Protein AF-A0AAW9Q277-F1 (afdb_monomer_lite)

Foldseek 3Di:
DDDDDDDDDDDDDDDDDDDDDDDDDPPPPVVVCVVPPPPPPPVPPPCPPLVSVCLPVLERAQAACDQPEQDLRANDQREHDLHEDDQYECDNYEHALHEHHLYEHANYEPHLYEQANYECANYECHLYECANYECANYEQALYHCHNYHCHNYQQQQYQHNVRDRDHPPDDDPPD

pLDDT: mean 82.06, std 24.87, range [28.44, 98.94]

Secondary structure (DSSP, 8-state):
-------------------------TT-HHHHHHTTT-----------SHHHHHHHHSB-TT-B-TT-B-TT-B-TT-B-TT-B-TT-B-TT-B-TT-B-TT-B-TT-B-TT-B-TT-B-TT-B-TT-B-TT-B-TT-B-TT-B-TT-B-TT-BEEEEEPTTSPEEEET---TT-

Structure (mmCIF, N/CA/C/O backbone):
data_AF-A0AAW9Q277-F1
#
_entry.id   AF-A0AAW9Q277-F1
#
loop_
_atom_site.group_PDB
_atom_site.id
_atom_site.type_symbol
_atom_site.label_atom_id
_atom_site.label_alt_id
_atom_site.label_comp_id
_atom_site.label_asym_id
_atom_site.label_entity_id
_atom_site.label_seq_id
_atom_site.pdbx_PDB_ins_code
_atom_site.Cartn_x
_atom_site.Cartn_y
_atom_site.Cartn_z
_atom_site.occupancy
_atom_site.B_iso_or_equiv
_atom_site.auth_seq_id
_atom_site.auth_comp_id
_atom_site.auth_asym_id
_atom_site.auth_atom_id
_atom_site.pdbx_PDB_model_num
ATOM 1 N N . MET A 1 1 ? -3.869 18.179 74.707 1.00 34.00 1 MET A N 1
ATOM 2 C CA . MET A 1 1 ? -2.842 17.415 75.443 1.00 34.00 1 MET A CA 1
ATOM 3 C C . MET A 1 1 ? -2.806 16.004 74.858 1.00 34.00 1 MET A C 1
ATOM 5 O O . MET A 1 1 ? -3.811 15.322 74.927 1.00 34.00 1 MET A O 1
ATOM 9 N N . MET A 1 2 ? -1.692 15.671 74.199 1.00 33.09 2 MET A N 1
ATOM 10 C CA . MET A 1 2 ? -1.129 14.342 73.885 1.00 33.09 2 MET A CA 1
ATOM 11 C C . MET A 1 2 ? -1.937 13.231 73.165 1.00 33.09 2 MET A C 1
ATOM 13 O O . ME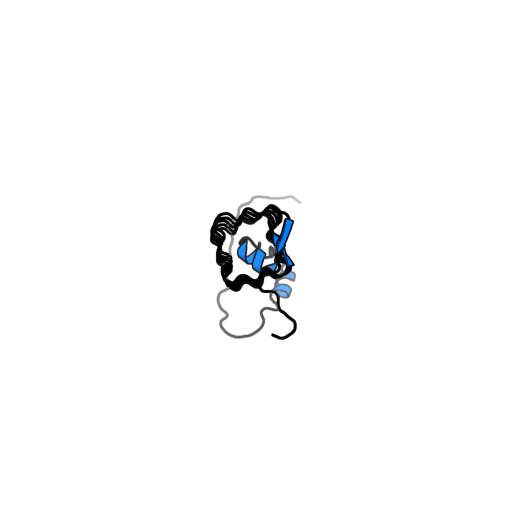T A 1 2 ? -2.836 12.607 73.708 1.00 33.09 2 MET A O 1
ATOM 17 N N . PHE A 1 3 ? -1.453 12.956 71.945 1.00 35.25 3 PHE A N 1
ATOM 18 C CA . PHE A 1 3 ? -1.295 11.694 71.201 1.00 35.25 3 PHE A CA 1
ATOM 19 C C . PHE A 1 3 ? -1.707 10.347 71.831 1.00 35.25 3 PHE A C 1
ATOM 21 O O . PHE A 1 3 ? -1.230 9.974 72.901 1.00 35.25 3 PHE A O 1
ATOM 28 N N . LYS A 1 4 ? -2.351 9.508 71.000 1.00 42.47 4 LYS A N 1
ATOM 29 C CA . LYS A 1 4 ? -1.964 8.097 70.799 1.00 42.47 4 LYS A CA 1
ATOM 30 C C . LYS A 1 4 ? -2.239 7.658 69.350 1.00 42.47 4 LYS A C 1
ATOM 32 O O . LYS A 1 4 ? -3.372 7.708 68.888 1.00 42.47 4 LYS A O 1
ATOM 37 N N . LEU A 1 5 ? -1.177 7.242 68.658 1.00 34.75 5 LEU A N 1
ATOM 38 C CA . LEU A 1 5 ? -1.190 6.476 67.408 1.00 34.75 5 LEU A CA 1
ATOM 39 C C . LEU A 1 5 ? -1.157 4.975 67.747 1.00 34.75 5 LEU A C 1
ATOM 41 O O . LEU A 1 5 ? -0.350 4.588 68.590 1.00 34.75 5 LEU A O 1
ATOM 45 N N . ALA A 1 6 ? -1.946 4.154 67.045 1.00 31.77 6 ALA A N 1
ATOM 46 C CA . ALA A 1 6 ? -1.584 2.798 66.603 1.00 31.77 6 ALA A CA 1
ATOM 47 C C . ALA A 1 6 ? -2.601 2.289 65.552 1.00 31.77 6 ALA A C 1
ATOM 49 O O . ALA A 1 6 ? -3.807 2.373 65.761 1.00 31.77 6 ALA A O 1
ATOM 50 N N . ALA A 1 7 ? -2.074 1.808 64.422 1.00 32.66 7 ALA A N 1
ATOM 51 C CA . ALA A 1 7 ? -2.743 1.228 63.246 1.00 32.66 7 ALA A CA 1
ATOM 52 C C . ALA A 1 7 ? -3.404 -0.147 63.566 1.00 32.66 7 ALA A C 1
ATOM 54 O O . ALA A 1 7 ? -3.157 -0.685 64.639 1.00 32.66 7 ALA A O 1
ATOM 55 N N . ILE A 1 8 ? -4.249 -0.804 62.752 1.00 31.45 8 ILE A N 1
ATOM 56 C CA . ILE A 1 8 ? -4.065 -1.334 61.383 1.00 31.45 8 ILE A CA 1
ATOM 57 C C . ILE A 1 8 ? -5.452 -1.701 60.790 1.00 31.45 8 ILE A C 1
ATOM 59 O O . ILE A 1 8 ? -6.395 -2.018 61.509 1.00 31.45 8 ILE A O 1
ATOM 63 N N . ALA A 1 9 ? -5.523 -1.641 59.459 1.00 33.91 9 ALA A N 1
ATOM 64 C CA . ALA A 1 9 ? -6.643 -1.855 58.547 1.00 33.91 9 ALA A CA 1
ATOM 65 C C . ALA A 1 9 ? -7.438 -3.175 58.657 1.00 33.91 9 ALA A C 1
ATOM 67 O O . ALA A 1 9 ? -6.875 -4.251 58.830 1.00 33.91 9 ALA A O 1
ATOM 68 N N . SER A 1 10 ? -8.741 -3.074 58.365 1.00 34.44 10 SER A N 1
ATOM 69 C CA . SER A 1 10 ? -9.527 -4.056 57.602 1.00 34.44 10 SER A CA 1
ATOM 70 C C . SER A 1 10 ? -10.838 -3.387 57.160 1.00 34.44 10 SER A C 1
ATOM 72 O O . SER A 1 10 ? -11.693 -3.072 57.984 1.00 34.44 10 SER A O 1
ATOM 74 N N . ASN A 1 11 ? -10.943 -3.112 55.859 1.00 32.28 11 ASN A N 1
ATOM 75 C CA . ASN A 1 11 ? -12.010 -2.353 55.206 1.00 32.28 11 ASN A CA 1
ATOM 76 C C . ASN A 1 11 ? -13.404 -2.977 55.380 1.00 32.28 11 ASN A C 1
ATOM 78 O O . ASN A 1 11 ? -13.660 -4.091 54.930 1.00 32.28 11 ASN A O 1
ATOM 82 N N . ASN A 1 12 ? -14.321 -2.181 55.933 1.00 37.19 12 ASN A N 1
ATOM 83 C CA . ASN A 1 12 ? -15.766 -2.368 55.850 1.00 37.19 12 ASN A CA 1
ATOM 84 C C . ASN A 1 12 ? -16.289 -1.770 54.533 1.00 37.19 12 ASN A C 1
ATOM 86 O O . ASN A 1 12 ? -16.320 -0.551 54.392 1.00 37.19 12 ASN A O 1
ATOM 90 N N . TYR A 1 13 ? -16.773 -2.611 53.619 1.00 38.28 13 TYR A N 1
ATOM 91 C CA . TYR A 1 13 ? -17.743 -2.218 52.590 1.00 38.28 13 TYR A CA 1
ATOM 92 C C . TYR A 1 13 ? -18.863 -3.262 52.556 1.00 38.28 13 TYR A C 1
ATOM 94 O O . TYR A 1 13 ? -18.879 -4.178 51.740 1.00 38.28 13 TYR A O 1
ATOM 102 N N . LEU A 1 14 ? -19.792 -3.134 53.499 1.00 38.78 14 LEU A N 1
ATOM 103 C CA . LEU A 1 14 ? -21.158 -3.634 53.368 1.00 38.78 14 LEU A CA 1
ATOM 104 C C . LEU A 1 14 ? -22.054 -2.413 53.121 1.00 38.78 14 LEU A C 1
ATOM 106 O O . LEU A 1 14 ? -21.739 -1.334 53.614 1.00 38.78 14 LEU A O 1
ATOM 110 N N . PHE A 1 15 ? -23.155 -2.619 52.389 1.00 37.53 15 PHE A N 1
ATOM 111 C CA . PHE A 1 15 ? -24.075 -1.619 51.812 1.00 37.53 15 PHE A CA 1
ATOM 112 C C . PHE A 1 15 ? -23.474 -0.969 50.547 1.00 37.53 15 PHE A C 1
ATOM 114 O O . PHE A 1 15 ? -22.496 -0.244 50.616 1.00 37.53 15 PHE A O 1
ATOM 121 N N . VAL A 1 16 ? -23.941 -1.247 49.326 1.00 39.66 16 VAL A N 1
ATOM 122 C CA . VAL A 1 16 ? -25.310 -1.020 48.844 1.00 39.66 16 VAL A CA 1
ATOM 123 C C . VAL A 1 16 ? -25.688 -2.071 47.789 1.00 39.66 16 VAL A C 1
ATOM 125 O O . VAL A 1 16 ? -25.116 -2.124 46.704 1.00 39.66 16 VAL A O 1
ATOM 128 N N . ASN A 1 17 ? -26.700 -2.878 48.110 1.00 43.16 17 ASN A N 1
ATOM 129 C CA . ASN A 1 17 ? -27.517 -3.580 47.124 1.00 43.16 17 ASN A CA 1
ATOM 130 C C . ASN A 1 17 ? -28.590 -2.628 46.567 1.00 43.16 17 ASN A C 1
ATOM 132 O O . ASN A 1 17 ? -29.090 -1.770 47.290 1.00 43.16 17 ASN A O 1
ATOM 136 N N . CYS A 1 18 ? -29.052 -2.952 45.356 1.00 36.53 18 CYS A N 1
ATOM 137 C CA . CYS A 1 18 ? -30.426 -2.750 44.884 1.00 36.53 18 CYS A CA 1
ATOM 138 C C . CYS A 1 18 ? -30.820 -1.346 44.395 1.00 36.53 18 CYS A C 1
ATOM 140 O O . CYS A 1 18 ? -31.413 -0.598 45.153 1.00 36.53 18 CYS A O 1
ATOM 142 N N . TRP A 1 19 ? -30.626 -1.065 43.097 1.00 28.44 19 TRP A N 1
ATOM 143 C CA . TRP A 1 19 ? -31.666 -0.455 42.247 1.00 28.44 19 TRP A CA 1
ATOM 144 C C . TRP A 1 19 ? -31.554 -1.000 40.811 1.00 28.44 19 TRP A C 1
ATOM 146 O O . TRP A 1 19 ? -30.478 -1.075 40.224 1.00 28.44 19 TRP A O 1
ATOM 156 N N . THR A 1 20 ? -32.692 -1.438 40.280 1.00 45.25 20 THR A N 1
ATOM 157 C CA . THR A 1 20 ? -32.910 -2.123 38.998 1.00 45.25 20 THR A CA 1
ATOM 158 C C . THR A 1 20 ? -33.461 -1.176 37.921 1.00 45.25 20 THR A C 1
ATOM 160 O O . THR A 1 20 ? -34.247 -0.303 38.257 1.00 45.25 20 THR A O 1
ATOM 163 N N . LYS A 1 21 ? -33.193 -1.479 36.639 1.00 34.81 21 LYS A N 1
ATOM 164 C CA . LYS A 1 21 ? -33.990 -1.165 35.423 1.00 34.81 21 LYS A CA 1
ATOM 165 C C . LYS A 1 21 ? -34.335 0.306 35.069 1.00 34.81 21 LYS A C 1
ATOM 167 O O . LYS A 1 21 ? -35.166 0.938 35.700 1.00 34.81 21 LYS A O 1
ATOM 172 N N . SER A 1 22 ? -33.910 0.661 33.847 1.00 35.81 22 SER A N 1
ATOM 173 C CA . SER A 1 22 ? -34.549 1.565 32.865 1.00 35.81 22 SER A CA 1
ATOM 174 C C . SER A 1 22 ? -33.947 2.966 32.668 1.00 35.81 22 SER A C 1
ATOM 176 O O . SER A 1 22 ? -34.072 3.844 33.508 1.00 35.81 22 SER A O 1
ATOM 178 N N . MET A 1 23 ? -33.428 3.136 31.447 1.00 33.56 23 MET A N 1
ATOM 179 C CA . MET A 1 23 ? -33.388 4.341 30.611 1.00 33.56 23 MET A CA 1
ATOM 180 C C . MET A 1 23 ? -32.477 5.535 30.956 1.00 33.56 23 MET A C 1
ATOM 182 O O . MET A 1 23 ? -32.655 6.240 31.935 1.00 33.56 23 MET A O 1
ATOM 186 N N . ILE A 1 24 ? -31.619 5.812 29.960 1.00 40.38 24 ILE A N 1
ATOM 187 C CA . ILE A 1 24 ? -31.297 7.138 29.407 1.00 40.38 24 ILE A CA 1
ATOM 188 C C . ILE A 1 24 ? -30.518 8.064 30.353 1.00 40.38 24 ILE A C 1
ATOM 190 O O . ILE A 1 24 ? -31.068 8.860 31.093 1.00 40.38 24 ILE A O 1
ATOM 194 N N . GLU A 1 25 ? -29.192 7.938 30.300 1.00 38.16 25 GLU A N 1
ATOM 195 C CA . GLU A 1 25 ? -28.242 8.971 29.852 1.00 38.16 25 GLU A CA 1
ATOM 196 C C . GLU A 1 25 ? -26.862 8.646 30.431 1.00 38.16 25 GLU A C 1
ATOM 198 O O . GLU A 1 25 ? -26.537 8.950 31.578 1.00 38.16 25 GLU A O 1
ATOM 203 N N . ALA A 1 26 ? -25.990 8.080 29.597 1.00 41.97 26 ALA A N 1
ATOM 204 C CA . ALA A 1 26 ? -24.550 8.020 29.844 1.00 41.97 26 ALA A CA 1
ATOM 205 C C . ALA A 1 26 ? -23.908 9.425 29.740 1.00 41.97 26 ALA A C 1
ATOM 207 O O . ALA A 1 26 ? -22.923 9.622 29.033 1.00 41.97 26 ALA A O 1
ATOM 208 N N . LYS A 1 27 ? -24.498 10.430 30.399 1.00 52.62 27 LYS A N 1
ATOM 209 C CA . LYS A 1 27 ? -24.053 11.827 30.368 1.00 52.62 27 LYS A CA 1
ATOM 210 C C . LYS A 1 27 ? -23.973 12.509 31.728 1.00 52.62 27 LYS A C 1
ATOM 212 O O . LYS A 1 27 ? -23.585 13.664 31.749 1.00 52.62 27 LYS A O 1
ATOM 217 N N . PHE A 1 28 ? -24.180 11.822 32.852 1.00 49.34 28 PHE A N 1
ATOM 218 C CA . PHE A 1 28 ? -24.061 12.476 34.169 1.00 49.34 28 PHE A CA 1
ATOM 219 C C . PHE A 1 28 ? -23.313 11.673 35.243 1.00 49.34 28 PHE A C 1
ATOM 221 O O . PHE A 1 28 ? -23.460 11.930 36.432 1.00 49.34 28 PHE A O 1
ATOM 228 N N . TRP A 1 29 ? -22.429 10.749 34.853 1.00 50.72 29 TRP A N 1
ATOM 229 C CA . TRP A 1 29 ? -21.528 10.078 35.810 1.00 50.72 29 TRP A CA 1
ATOM 230 C C . TRP A 1 29 ? -20.383 10.966 36.334 1.00 50.72 29 TRP A C 1
ATOM 232 O O . TRP A 1 29 ? -19.770 10.666 37.352 1.00 50.72 29 TRP A O 1
ATOM 242 N N . TRP A 1 30 ? -20.103 12.085 35.673 1.00 49.88 30 TRP A N 1
ATOM 243 C CA . TRP A 1 30 ? -18.964 12.961 35.952 1.00 49.88 30 TRP A CA 1
ATOM 244 C C . TRP A 1 30 ? -19.306 14.004 37.021 1.00 49.88 30 TRP A C 1
ATOM 246 O O . TRP A 1 30 ? -18.455 14.330 37.841 1.00 49.88 30 TRP A O 1
ATOM 256 N N . VAL A 1 31 ? -20.567 14.444 37.102 1.00 53.34 31 VAL A N 1
ATOM 257 C CA . VAL A 1 31 ? -21.019 15.385 38.145 1.00 53.34 31 VAL A CA 1
ATOM 258 C C . VAL A 1 31 ? -21.044 14.716 39.527 1.00 53.34 31 VAL A C 1
ATOM 260 O O . VAL A 1 31 ? -20.699 15.347 40.522 1.00 53.34 31 VAL A O 1
ATOM 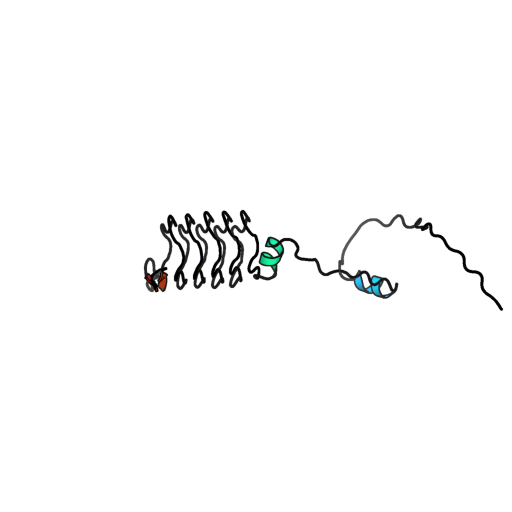263 N N . ALA A 1 32 ? -21.366 13.418 39.595 1.00 51.75 32 ALA A N 1
ATOM 264 C CA . ALA A 1 32 ? -21.373 12.663 40.850 1.00 51.75 32 ALA A CA 1
ATOM 265 C C . ALA A 1 32 ? -19.958 12.387 41.403 1.00 51.75 32 ALA A C 1
ATOM 267 O O . ALA A 1 32 ? -19.759 12.417 42.616 1.00 51.75 32 ALA A O 1
ATOM 268 N N . ALA A 1 33 ? -18.961 12.174 40.534 1.00 51.66 33 ALA A N 1
ATOM 269 C CA . ALA A 1 33 ? -17.575 11.919 40.944 1.00 51.66 33 ALA A CA 1
ATOM 270 C C . ALA A 1 33 ? -16.874 13.162 41.532 1.00 51.66 33 ALA A C 1
ATOM 272 O O . ALA A 1 33 ? -16.031 13.038 42.420 1.00 51.66 33 ALA A O 1
ATOM 273 N N . ILE A 1 34 ? -17.258 14.369 41.097 1.00 53.94 34 ILE A N 1
ATOM 274 C CA . ILE A 1 34 ? -16.668 15.636 41.568 1.00 53.94 34 ILE A CA 1
ATOM 275 C C . ILE A 1 34 ? -17.038 15.936 43.036 1.00 53.94 34 ILE A C 1
ATOM 277 O O . ILE A 1 34 ? -16.270 16.582 43.744 1.00 53.94 34 ILE A O 1
ATOM 281 N N . MET A 1 35 ? -18.164 15.416 43.536 1.00 52.19 35 MET A N 1
ATOM 282 C CA . MET A 1 35 ? -18.667 15.704 44.890 1.00 52.19 35 MET A CA 1
ATOM 283 C C . MET A 1 35 ? -18.057 14.831 46.004 1.00 52.19 35 MET A C 1
ATOM 285 O O . MET A 1 35 ? -18.295 15.101 47.179 1.00 52.19 35 MET A O 1
ATOM 289 N N . LEU A 1 36 ? -17.268 13.803 45.667 1.00 54.16 36 LEU A N 1
ATOM 290 C CA . LEU A 1 36 ? -16.714 12.838 46.635 1.00 54.16 36 LEU A CA 1
ATOM 291 C C . LEU A 1 36 ? -15.180 12.834 46.723 1.00 54.16 36 LEU A C 1
ATOM 293 O O . LEU A 1 36 ? -14.618 12.009 47.436 1.00 54.16 36 LEU A O 1
ATOM 297 N N . GLY A 1 37 ? -14.485 13.738 46.023 1.00 48.16 37 GLY A N 1
ATOM 298 C CA . GLY A 1 37 ? -13.024 13.873 46.124 1.00 48.16 37 GLY A CA 1
ATOM 299 C C . GLY A 1 37 ? -12.229 12.639 45.678 1.00 48.16 37 GLY A C 1
ATOM 300 O O . GLY A 1 37 ? -11.015 12.586 45.864 1.00 48.16 37 GLY A O 1
ATOM 301 N N . VAL A 1 38 ? -12.883 11.646 45.072 1.00 54.34 38 VAL A N 1
ATOM 302 C CA . VAL A 1 38 ? -12.203 10.501 44.479 1.00 54.34 38 VAL A CA 1
ATOM 303 C C . VAL A 1 38 ? -11.814 10.924 43.076 1.00 54.34 38 VAL A C 1
ATOM 305 O O . VAL A 1 38 ? -12.606 10.851 42.139 1.00 54.34 38 VAL A O 1
ATOM 308 N N . GLN A 1 39 ? -10.576 11.382 42.929 1.00 48.78 39 GLN A N 1
ATOM 309 C CA . GLN A 1 39 ? -9.927 11.446 41.630 1.00 48.78 39 GLN A CA 1
ATOM 310 C C . GLN A 1 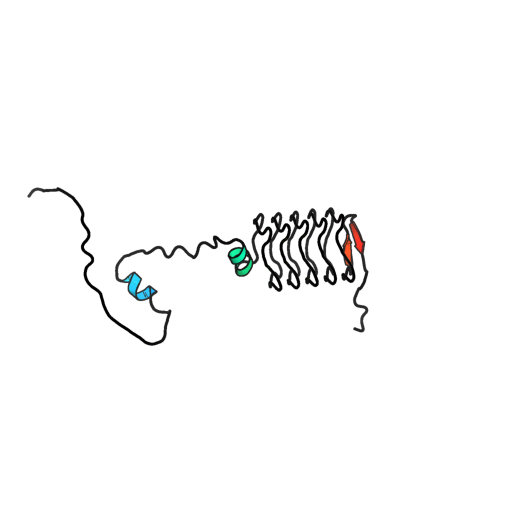39 ? -9.762 9.996 41.141 1.00 48.78 39 GLN A C 1
ATOM 312 O O . GLN A 1 39 ? -8.679 9.420 41.203 1.00 48.78 39 GLN A O 1
ATOM 317 N N . THR A 1 40 ? -10.838 9.351 40.678 1.00 50.41 40 THR A N 1
ATOM 318 C CA . THR A 1 40 ? -10.657 8.229 39.767 1.00 50.41 40 THR A CA 1
ATOM 319 C C . THR A 1 40 ? -10.103 8.880 38.521 1.00 50.41 40 THR A C 1
ATOM 321 O O . THR A 1 40 ? -10.838 9.503 37.754 1.00 50.41 40 THR A O 1
ATOM 324 N N . ALA A 1 41 ? -8.782 8.826 38.380 1.00 44.22 41 ALA A N 1
ATOM 325 C CA . ALA A 1 41 ? -8.146 8.992 37.099 1.00 44.22 41 ALA A CA 1
ATOM 326 C C . ALA A 1 41 ? -8.852 8.008 36.166 1.00 44.22 41 ALA A C 1
ATOM 328 O O . ALA A 1 41 ? -8.561 6.816 36.156 1.00 44.22 41 ALA A O 1
ATOM 329 N N . ILE A 1 42 ? -9.841 8.503 35.428 1.00 48.88 42 ILE A N 1
ATOM 330 C CA . ILE A 1 42 ? -10.228 7.915 34.163 1.00 48.88 42 ILE A CA 1
ATOM 331 C C . ILE A 1 42 ? -8.992 8.105 33.298 1.00 48.88 42 ILE A C 1
ATOM 333 O O . ILE A 1 42 ? -8.836 9.113 32.612 1.00 48.88 42 ILE A O 1
ATOM 337 N N . SER A 1 43 ? -8.034 7.186 33.441 1.00 54.25 43 SER A N 1
ATOM 338 C CA . SER A 1 43 ? -7.002 7.006 32.444 1.00 54.25 43 SER A CA 1
ATOM 339 C C . SER A 1 43 ? -7.767 6.888 31.137 1.00 54.25 43 SER A C 1
ATOM 341 O O . SER A 1 43 ? -8.596 5.990 30.973 1.00 54.25 43 SER A O 1
ATOM 343 N N . ALA A 1 44 ? -7.585 7.877 30.257 1.00 53.75 44 ALA A N 1
ATOM 344 C CA . ALA A 1 44 ? -8.104 7.806 28.903 1.00 53.75 44 ALA A CA 1
ATOM 345 C C . ALA A 1 44 ? -7.795 6.398 28.378 1.00 53.75 44 ALA A C 1
ATOM 347 O O . ALA A 1 44 ? -6.699 5.909 28.681 1.00 53.75 44 ALA A O 1
ATOM 348 N N . PRO A 1 45 ? -8.741 5.729 27.690 1.00 56.59 45 PRO A N 1
ATOM 349 C CA . PRO A 1 45 ? -8.542 4.356 27.257 1.00 56.59 45 PRO A CA 1
ATOM 350 C C . PRO A 1 45 ? -7.189 4.292 26.565 1.00 56.59 45 PRO A C 1
ATOM 352 O O . PRO A 1 45 ? -6.967 4.951 25.547 1.00 56.59 45 PRO A O 1
ATOM 355 N N . VAL A 1 46 ? -6.243 3.588 27.189 1.00 57.66 46 VAL A N 1
ATOM 356 C CA . VAL A 1 46 ? -4.958 3.332 26.563 1.00 57.66 46 VAL A CA 1
ATOM 357 C C . VAL A 1 46 ? -5.335 2.534 25.331 1.00 57.66 46 VAL A C 1
ATOM 359 O O . VAL A 1 46 ? -5.860 1.430 25.462 1.00 57.66 46 VAL A O 1
ATOM 362 N N . LEU A 1 47 ? -5.150 3.122 24.149 1.00 63.69 47 LEU A N 1
ATOM 363 C CA . LEU A 1 47 ? -5.262 2.433 22.866 1.00 63.69 47 LEU A CA 1
ATOM 364 C C . LEU A 1 47 ? -4.108 1.422 22.803 1.00 63.69 47 LEU A C 1
ATOM 366 O O . LEU A 1 47 ? -3.093 1.650 22.147 1.00 63.69 47 LEU A O 1
ATOM 370 N N . ALA A 1 48 ? -4.215 0.378 23.626 1.00 73.00 48 ALA A N 1
ATOM 371 C CA . ALA A 1 48 ? -3.215 -0.658 23.815 1.00 73.00 48 ALA A CA 1
ATOM 372 C C . ALA A 1 48 ? -3.192 -1.590 22.604 1.00 73.00 48 ALA A C 1
ATOM 374 O O . ALA A 1 48 ? -2.140 -2.132 22.274 1.00 73.00 48 ALA A O 1
ATOM 375 N N . ASP A 1 49 ? -4.335 -1.724 21.926 1.00 89.75 49 ASP A N 1
ATOM 376 C CA . ASP A 1 49 ? -4.421 -2.418 20.654 1.00 89.75 49 ASP A CA 1
ATOM 377 C C . ASP A 1 49 ? -3.942 -1.492 19.513 1.00 89.75 49 ASP A C 1
ATOM 379 O O . ASP A 1 49 ? -4.514 -0.412 19.298 1.00 89.75 49 ASP A O 1
ATOM 383 N N . PRO A 1 50 ? -2.888 -1.874 18.765 1.00 92.00 50 PRO A N 1
ATOM 384 C CA . PRO A 1 50 ? -2.420 -1.108 17.615 1.00 92.00 50 PRO A CA 1
ATOM 385 C C . PRO A 1 50 ? -3.483 -0.968 16.514 1.00 92.00 50 PRO A C 1
ATOM 387 O O . PRO A 1 50 ? -3.464 0.036 15.796 1.00 92.00 50 PRO A O 1
ATOM 390 N N . ILE A 1 51 ? -4.424 -1.911 16.388 1.00 94.38 51 ILE A N 1
ATOM 391 C CA . ILE A 1 51 ? -5.545 -1.821 15.446 1.00 94.38 51 ILE A CA 1
ATOM 392 C C . ILE A 1 51 ? -6.496 -0.708 15.881 1.00 94.38 51 ILE A C 1
ATOM 394 O O . ILE A 1 51 ? -6.782 0.174 15.074 1.00 94.38 51 ILE A O 1
ATOM 398 N N . ASP A 1 52 ? -6.920 -0.668 17.145 1.00 93.62 52 ASP A N 1
ATOM 399 C CA . ASP A 1 52 ? -7.797 0.402 17.647 1.00 93.62 52 ASP A CA 1
ATOM 400 C C . ASP A 1 52 ? -7.136 1.771 17.519 1.00 93.62 52 ASP A C 1
ATOM 402 O O . ASP A 1 52 ? -7.777 2.753 17.123 1.00 93.62 52 ASP A O 1
ATOM 406 N N . ARG A 1 53 ? -5.826 1.835 17.789 1.00 92.94 53 ARG A N 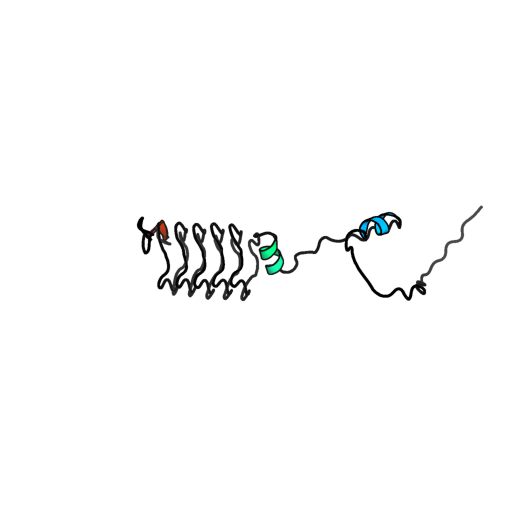1
ATOM 407 C CA . ARG A 1 53 ? -5.038 3.044 17.567 1.00 92.94 53 ARG A CA 1
ATOM 408 C C . ARG A 1 53 ? -5.103 3.474 16.110 1.00 92.94 53 ARG A C 1
ATOM 410 O O . ARG A 1 53 ? -5.506 4.602 15.837 1.00 92.94 53 ARG A O 1
ATOM 417 N N . LEU A 1 54 ? -4.766 2.586 15.178 1.00 96.75 54 LEU A N 1
ATOM 418 C CA . LEU A 1 54 ? -4.808 2.877 13.749 1.00 96.75 54 LEU A CA 1
ATOM 419 C C . LEU A 1 54 ? -6.213 3.280 13.290 1.00 96.75 54 LEU A C 1
ATOM 421 O O . LEU A 1 54 ? -6.357 4.217 12.504 1.00 96.75 54 LEU A O 1
ATOM 425 N N . LEU A 1 55 ? -7.248 2.588 13.763 1.00 95.25 55 LEU A N 1
ATOM 426 C CA . LEU A 1 55 ? -8.621 2.832 13.346 1.00 95.25 55 LEU A CA 1
ATOM 427 C C . LEU A 1 55 ? -9.189 4.141 13.908 1.00 95.25 55 LEU A C 1
ATOM 429 O O . LEU A 1 55 ? -10.035 4.762 13.267 1.00 95.25 55 LEU A O 1
ATOM 433 N N . THR A 1 56 ? -8.687 4.596 15.053 1.00 94.12 56 THR A N 1
ATOM 434 C CA . THR A 1 56 ? -9.134 5.839 15.694 1.00 94.12 56 THR A CA 1
ATOM 435 C C . THR A 1 56 ? -8.333 7.046 15.218 1.00 94.12 56 THR A C 1
ATOM 437 O O . THR A 1 56 ? -8.904 8.077 14.871 1.00 94.12 56 THR A O 1
ATOM 440 N N . THR A 1 57 ? -7.004 6.937 15.189 1.00 95.94 57 THR A N 1
ATOM 441 C CA . THR A 1 57 ? -6.106 8.086 14.982 1.00 95.94 57 THR A CA 1
ATOM 442 C C . THR A 1 57 ? -5.577 8.190 13.559 1.00 95.94 57 THR A C 1
ATOM 444 O O . THR A 1 57 ? -5.024 9.222 13.187 1.00 95.94 57 THR A O 1
ATOM 447 N N . ARG A 1 58 ? -5.697 7.114 12.772 1.00 97.62 58 ARG A N 1
ATOM 448 C CA . ARG A 1 58 ? -5.051 6.957 11.457 1.00 97.62 58 ARG A CA 1
ATOM 449 C C . ARG A 1 58 ? -3.533 7.089 11.530 1.00 97.62 58 ARG A C 1
ATOM 451 O O . ARG A 1 58 ? -2.890 7.381 10.534 1.00 97.62 58 ARG A O 1
ATOM 458 N N . SER A 1 59 ? -2.939 6.858 12.696 1.00 97.19 59 SER A N 1
ATOM 459 C CA . SER A 1 59 ? -1.499 6.961 12.890 1.00 97.19 59 SER A CA 1
ATOM 460 C C . SER A 1 59 ? -1.007 5.808 13.745 1.00 97.19 59 SER A C 1
ATOM 462 O O . SER A 1 59 ? -1.381 5.653 14.909 1.00 97.19 59 SER A O 1
ATOM 464 N N . CYS A 1 60 ? -0.171 4.979 13.141 1.00 96.06 60 CYS A N 1
ATOM 465 C CA . CYS A 1 60 ? 0.446 3.836 13.782 1.00 96.06 60 CYS A CA 1
ATOM 466 C C . CYS A 1 60 ? 1.843 3.593 13.184 1.00 96.06 60 CYS A C 1
ATOM 468 O O . CYS A 1 60 ? 2.084 2.498 12.690 1.00 96.06 60 CYS A O 1
ATOM 470 N N . PRO A 1 61 ? 2.760 4.583 13.178 1.00 97.50 61 PRO A N 1
ATOM 471 C CA . PRO A 1 61 ? 4.120 4.344 12.707 1.00 97.50 61 PRO A CA 1
ATOM 472 C C . PRO A 1 61 ? 4.784 3.261 13.563 1.00 97.50 61 PRO A C 1
ATOM 474 O O . PRO A 1 61 ? 4.525 3.178 14.767 1.00 97.50 61 PRO A O 1
ATOM 477 N N . GLU A 1 62 ? 5.605 2.425 12.926 1.00 97.69 62 GLU A N 1
ATOM 478 C CA . GLU A 1 62 ? 6.366 1.341 13.571 1.00 97.69 62 GLU A CA 1
ATOM 479 C C . GLU A 1 62 ? 5.492 0.308 14.315 1.00 97.69 62 GLU A C 1
ATOM 481 O O . GLU A 1 62 ? 5.977 -0.485 15.123 1.00 97.69 62 GLU A O 1
ATOM 486 N N . CYS A 1 63 ? 4.183 0.275 14.045 1.00 95.88 63 CYS A N 1
ATOM 487 C CA . CYS A 1 63 ? 3.288 -0.685 14.674 1.00 95.88 63 CYS A CA 1
ATOM 488 C C . CYS A 1 63 ? 3.536 -2.105 14.192 1.00 95.88 63 CYS A C 1
ATOM 490 O O . CYS A 1 63 ? 3.781 -2.348 13.009 1.00 95.88 63 CYS A O 1
ATOM 492 N N . ASN A 1 64 ? 3.347 -3.065 15.096 1.00 97.69 64 ASN A N 1
ATOM 493 C CA . ASN A 1 64 ? 3.157 -4.448 14.696 1.00 97.69 64 ASN A CA 1
ATOM 494 C C . ASN A 1 64 ? 1.679 -4.698 14.377 1.00 97.69 64 ASN A C 1
ATOM 496 O O . ASN A 1 64 ? 0.852 -4.801 15.277 1.00 97.69 64 ASN A O 1
ATOM 500 N N . LEU A 1 65 ? 1.377 -4.793 13.087 1.00 98.00 65 LEU A N 1
ATOM 501 C CA . LEU A 1 65 ? 0.070 -5.106 12.511 1.00 98.00 65 LEU A CA 1
ATOM 502 C C . LEU A 1 65 ? 0.157 -6.384 11.656 1.00 98.00 65 LEU A C 1
ATOM 504 O O . LEU A 1 65 ? -0.623 -6.576 10.723 1.00 98.00 65 LEU A O 1
ATOM 508 N N . SER A 1 66 ? 1.138 -7.251 11.930 1.00 98.38 66 SER A N 1
ATOM 509 C CA . SER A 1 66 ? 1.281 -8.509 11.198 1.00 98.38 66 SER A CA 1
ATOM 510 C C . SER A 1 66 ? 0.044 -9.385 11.385 1.00 98.38 66 SER A C 1
ATOM 512 O O . SER A 1 66 ? -0.481 -9.505 12.491 1.00 98.38 66 SER A O 1
ATOM 514 N N . ASN A 1 67 ? -0.429 -9.989 10.294 1.00 98.44 67 ASN A N 1
ATOM 515 C CA . ASN A 1 67 ? -1.671 -10.769 10.237 1.00 98.44 67 ASN A CA 1
ATOM 516 C C . ASN A 1 67 ? -2.944 -9.994 10.639 1.00 98.44 67 ASN A C 1
ATOM 518 O O . ASN A 1 67 ? -3.989 -10.610 10.852 1.00 98.44 67 ASN A O 1
ATOM 522 N N . ALA A 1 68 ? -2.892 -8.661 10.760 1.00 98.19 68 ALA A N 1
ATOM 523 C CA . ALA A 1 68 ? -4.067 -7.874 11.112 1.00 98.19 68 ALA A CA 1
ATOM 524 C C . ALA A 1 68 ? -5.139 -7.978 10.018 1.00 98.19 68 ALA A C 1
ATOM 526 O O . ALA A 1 68 ? -4.832 -7.951 8.823 1.00 98.19 68 ALA A O 1
ATOM 527 N N . ASN A 1 69 ? -6.406 -8.047 10.428 1.00 98.38 69 ASN A N 1
ATOM 528 C CA . ASN A 1 69 ? -7.532 -7.933 9.511 1.00 98.38 69 ASN A CA 1
ATOM 529 C C . ASN A 1 69 ? -7.996 -6.474 9.438 1.00 98.38 69 ASN A C 1
ATOM 531 O O . ASN A 1 69 ? -8.592 -5.951 10.377 1.00 98.38 69 ASN A O 1
ATOM 535 N N . LEU A 1 70 ? -7.702 -5.832 8.315 1.00 98.38 70 LEU A N 1
ATOM 536 C CA . LEU A 1 70 ? -8.021 -4.447 7.980 1.00 98.38 70 LEU A CA 1
ATOM 537 C C . LEU A 1 70 ? -8.824 -4.383 6.666 1.00 98.38 70 LEU A C 1
ATOM 539 O O . LEU A 1 70 ? -8.767 -3.374 5.957 1.00 98.38 70 LEU A O 1
ATOM 543 N N . ASP A 1 71 ? -9.557 -5.455 6.327 1.00 98.69 71 ASP A N 1
ATOM 544 C CA . ASP A 1 71 ? -10.435 -5.468 5.155 1.00 98.69 71 ASP A CA 1
ATOM 545 C C . ASP A 1 71 ? -11.409 -4.290 5.207 1.00 98.69 71 ASP A C 1
ATOM 547 O O . ASP A 1 71 ? -11.997 -3.981 6.247 1.00 98.69 71 ASP A O 1
ATOM 551 N N . SER A 1 72 ? -11.556 -3.617 4.067 1.00 98.56 72 SER A N 1
ATOM 552 C CA . SER A 1 72 ? -12.465 -2.486 3.890 1.00 98.56 72 SER A CA 1
ATOM 553 C C . SER A 1 72 ? -12.214 -1.313 4.859 1.00 98.56 72 SER A C 1
ATOM 555 O O . SER A 1 72 ? -13.051 -0.414 4.982 1.00 98.56 72 SER A O 1
ATOM 557 N N . ALA A 1 73 ? -11.065 -1.273 5.547 1.00 98.25 73 ALA A N 1
ATOM 558 C CA . ALA A 1 73 ? -10.770 -0.242 6.534 1.00 98.25 73 ALA A CA 1
ATOM 559 C C . ALA A 1 73 ? -10.632 1.148 5.887 1.00 98.25 73 ALA A C 1
ATOM 561 O O . ALA A 1 73 ? -9.978 1.335 4.858 1.00 98.25 73 ALA A O 1
ATOM 562 N N . ALA A 1 74 ? -11.217 2.160 6.531 1.00 98.38 74 ALA A N 1
ATOM 563 C CA . ALA A 1 74 ? -11.148 3.551 6.089 1.00 98.38 74 ALA A CA 1
ATOM 564 C C . ALA A 1 74 ? -9.868 4.242 6.599 1.00 98.38 74 ALA A C 1
ATOM 566 O O . ALA A 1 74 ? -9.894 4.942 7.604 1.00 98.38 74 ALA A O 1
ATOM 567 N N . LEU A 1 75 ? -8.747 4.068 5.906 1.00 98.38 75 LEU A N 1
ATOM 568 C CA . LEU A 1 75 ? -7.400 4.510 6.297 1.00 98.38 75 LEU A CA 1
ATOM 569 C C . LEU A 1 75 ? -6.859 5.672 5.435 1.00 98.38 75 LEU A C 1
ATOM 571 O O . LEU A 1 75 ? -5.655 5.775 5.203 1.00 98.38 75 LEU A O 1
ATOM 575 N N . ASN A 1 76 ? -7.739 6.554 4.947 1.00 98.25 76 ASN A N 1
ATOM 576 C CA . ASN A 1 76 ? -7.344 7.725 4.154 1.00 98.25 76 ASN A CA 1
ATOM 577 C C . ASN A 1 76 ? -6.304 8.560 4.915 1.00 98.25 76 ASN A C 1
ATOM 579 O O . ASN A 1 76 ? -6.534 8.936 6.065 1.00 98.25 76 ASN A O 1
ATOM 583 N N . GLY A 1 77 ? -5.172 8.847 4.273 1.00 98.25 77 GLY A N 1
ATOM 584 C CA . GLY A 1 77 ? -4.072 9.617 4.851 1.00 98.25 77 GLY A CA 1
ATOM 585 C C . GLY A 1 77 ? -3.373 8.943 6.032 1.00 98.25 77 GLY A C 1
ATOM 586 O O . GLY A 1 77 ? -2.626 9.614 6.741 1.00 98.25 77 GLY A O 1
ATOM 587 N N . ALA A 1 78 ? -3.613 7.651 6.283 1.00 98.56 78 ALA A N 1
ATOM 588 C CA . ALA A 1 78 ? -3.065 6.998 7.461 1.00 98.56 78 ALA A CA 1
ATOM 589 C C . ALA A 1 78 ? -1.532 6.952 7.432 1.00 98.56 78 ALA A C 1
ATOM 591 O O . ALA A 1 78 ? -0.924 6.661 6.400 1.00 98.56 78 ALA A O 1
ATOM 592 N N . ASN A 1 79 ? -0.910 7.194 8.583 1.00 98.81 79 ASN A N 1
ATOM 593 C CA . ASN A 1 79 ? 0.521 7.035 8.771 1.00 98.81 79 ASN A CA 1
ATOM 594 C C . ASN A 1 79 ? 0.845 5.628 9.287 1.00 98.81 79 ASN A C 1
ATOM 596 O O . ASN A 1 79 ? 0.618 5.315 10.455 1.00 98.81 79 ASN A O 1
ATOM 600 N N . LEU A 1 80 ? 1.394 4.803 8.403 1.00 98.75 80 LEU A N 1
ATOM 601 C CA . LEU A 1 80 ? 1.840 3.428 8.626 1.00 98.75 80 LEU A CA 1
ATOM 602 C C . LEU A 1 80 ? 3.344 3.283 8.336 1.00 98.75 80 LEU A C 1
ATOM 604 O O . LEU A 1 80 ? 3.827 2.173 8.100 1.00 98.75 80 LEU A O 1
ATOM 608 N N . SER A 1 81 ? 4.105 4.383 8.348 1.00 98.81 81 SER A N 1
ATOM 609 C CA . SER A 1 81 ? 5.540 4.353 8.060 1.00 98.81 81 SER A CA 1
ATOM 610 C C . SER A 1 81 ? 6.264 3.345 8.950 1.00 98.81 81 SER A C 1
ATOM 612 O O . SER A 1 81 ? 6.024 3.308 10.158 1.00 98.81 81 SER A O 1
ATOM 614 N N . GLN A 1 82 ? 7.140 2.541 8.349 1.00 98.75 82 GLN A N 1
ATOM 615 C CA . GLN A 1 82 ? 7.945 1.511 9.015 1.00 98.75 82 GLN A CA 1
ATOM 616 C C . GLN A 1 82 ? 7.139 0.449 9.787 1.00 98.75 82 GLN A C 1
ATOM 618 O O . GLN A 1 82 ? 7.700 -0.323 10.562 1.00 98.75 82 GLN A O 1
ATOM 623 N N . SER A 1 83 ? 5.821 0.377 9.587 1.00 98.69 83 SER A N 1
ATOM 624 C CA . SER A 1 83 ? 4.982 -0.610 10.270 1.00 98.69 83 SER A CA 1
ATOM 625 C C . SER A 1 83 ? 5.213 -2.010 9.716 1.00 98.69 83 SER A C 1
ATOM 627 O O . SER A 1 83 ? 5.477 -2.198 8.526 1.00 98.69 83 SER A O 1
ATOM 629 N N . ASN A 1 84 ? 5.054 -3.013 10.573 1.00 98.81 84 ASN A N 1
ATOM 630 C CA . ASN A 1 84 ? 5.024 -4.410 10.171 1.00 98.81 84 ASN A CA 1
ATOM 631 C C . ASN A 1 84 ? 3.592 -4.810 9.793 1.00 98.81 84 ASN A C 1
ATOM 633 O O . ASN A 1 84 ? 2.763 -5.006 10.672 1.00 98.81 84 ASN A O 1
ATOM 637 N N . LEU A 1 85 ? 3.322 -4.947 8.497 1.00 98.81 85 LEU A N 1
ATOM 638 C CA . LEU A 1 85 ? 2.045 -5.356 7.894 1.00 98.81 85 LEU A CA 1
ATOM 639 C C . LEU A 1 85 ? 2.163 -6.723 7.195 1.00 98.81 85 LEU A C 1
ATOM 641 O O . LEU A 1 85 ? 1.358 -7.051 6.324 1.00 98.81 85 LEU A O 1
ATOM 645 N N . ARG A 1 86 ? 3.170 -7.531 7.553 1.00 98.88 86 ARG A N 1
ATOM 646 C CA . ARG A 1 86 ? 3.370 -8.870 6.981 1.00 98.88 86 ARG A CA 1
ATOM 647 C C . ARG A 1 86 ? 2.105 -9.708 7.096 1.00 98.88 86 ARG A C 1
ATOM 649 O O . ARG A 1 86 ? 1.543 -9.810 8.188 1.00 98.88 86 ARG A O 1
ATOM 656 N N . ALA A 1 87 ? 1.688 -10.301 5.980 1.00 98.75 87 ALA A N 1
ATOM 657 C CA . ALA A 1 87 ? 0.472 -11.107 5.869 1.00 98.75 87 ALA A CA 1
ATOM 658 C C . ALA A 1 87 ? -0.820 -10.412 6.360 1.00 98.75 87 ALA A C 1
ATOM 660 O O . ALA A 1 87 ? -1.817 -11.080 6.630 1.00 98.75 87 ALA A O 1
ATOM 661 N N . ALA A 1 88 ? -0.831 -9.081 6.498 1.00 98.81 88 ALA A N 1
ATOM 662 C CA . ALA A 1 88 ? -2.040 -8.351 6.856 1.00 98.81 88 ALA A CA 1
ATOM 663 C C . ALA A 1 88 ? -3.051 -8.397 5.704 1.00 98.81 88 ALA A C 1
ATOM 665 O O . ALA A 1 88 ? -2.688 -8.336 4.524 1.00 98.81 88 ALA A O 1
ATOM 666 N N . ASN A 1 89 ? -4.332 -8.462 6.053 1.00 98.88 89 ASN A N 1
ATOM 667 C CA . ASN A 1 89 ? -5.411 -8.360 5.088 1.00 98.88 89 ASN A CA 1
ATOM 668 C C . ASN A 1 89 ? -5.889 -6.909 4.988 1.00 98.88 89 ASN A C 1
ATOM 670 O O . ASN A 1 89 ? -6.564 -6.423 5.885 1.00 98.88 89 ASN A O 1
ATOM 674 N N . LEU A 1 90 ? -5.548 -6.226 3.901 1.00 98.81 90 LEU A N 1
ATOM 675 C CA . LEU A 1 90 ? -5.953 -4.857 3.560 1.00 98.81 90 LEU A CA 1
ATOM 676 C C . LEU A 1 90 ? -6.823 -4.845 2.289 1.00 98.81 90 LEU A C 1
ATOM 678 O O . LEU A 1 90 ? -6.890 -3.830 1.586 1.00 98.81 90 LEU A O 1
ATOM 682 N N . SER A 1 91 ? -7.472 -5.967 1.955 1.00 98.81 91 SER A N 1
ATOM 683 C CA . SER A 1 91 ? -8.369 -6.028 0.803 1.00 98.81 91 SER A CA 1
ATOM 684 C C . SER A 1 91 ? -9.440 -4.950 0.901 1.00 98.81 91 SER A C 1
ATOM 686 O O . SER A 1 91 ? -9.956 -4.667 1.976 1.00 98.81 91 SER A O 1
ATOM 688 N N . ASN A 1 92 ? -9.752 -4.303 -0.220 1.00 98.81 92 ASN A N 1
ATOM 689 C CA . ASN A 1 92 ? -10.749 -3.229 -0.306 1.00 98.81 92 ASN A CA 1
ATOM 690 C C . ASN A 1 92 ? -10.493 -2.013 0.612 1.00 98.81 92 ASN A C 1
ATOM 692 O O . ASN A 1 92 ? -11.339 -1.119 0.680 1.00 98.81 92 ASN A O 1
ATOM 696 N N . ALA A 1 93 ? -9.359 -1.944 1.318 1.00 98.75 93 ALA A N 1
ATOM 697 C CA . ALA A 1 93 ? -9.060 -0.838 2.213 1.00 98.75 93 ALA A CA 1
ATOM 698 C C . ALA A 1 93 ? -8.882 0.464 1.425 1.00 98.75 93 ALA A C 1
ATOM 700 O O . ALA A 1 93 ? -8.400 0.486 0.287 1.00 98.75 93 ALA A O 1
ATOM 701 N N . ASN A 1 94 ? -9.251 1.575 2.053 1.00 98.81 94 ASN A N 1
ATOM 702 C CA . ASN A 1 94 ? -9.070 2.897 1.482 1.00 98.81 94 ASN A CA 1
ATOM 703 C C . ASN A 1 94 ? -7.870 3.589 2.135 1.00 98.81 94 ASN A C 1
ATOM 705 O O . ASN A 1 94 ? -7.973 4.038 3.268 1.00 98.81 94 ASN A O 1
ATOM 709 N N . LEU A 1 95 ? -6.757 3.691 1.414 1.00 98.69 95 LEU A N 1
ATOM 710 C CA . LEU A 1 95 ? -5.476 4.265 1.842 1.00 98.69 95 LEU A CA 1
ATOM 711 C C . LEU A 1 95 ? -5.068 5.436 0.933 1.00 98.69 95 LEU A C 1
ATOM 713 O O . LEU A 1 95 ? -3.879 5.649 0.685 1.00 98.69 95 LEU A O 1
ATOM 717 N N . ILE A 1 96 ? -6.034 6.199 0.404 1.00 98.81 96 ILE A N 1
ATOM 718 C CA . ILE A 1 96 ? -5.730 7.388 -0.407 1.00 98.81 96 ILE A CA 1
ATOM 719 C C . ILE A 1 96 ? -4.772 8.298 0.368 1.00 98.81 96 ILE A C 1
ATOM 721 O O . ILE A 1 96 ? -5.070 8.694 1.493 1.00 98.81 96 ILE A O 1
ATOM 725 N N . GLY A 1 97 ? -3.625 8.622 -0.227 1.00 98.69 97 GLY A N 1
ATOM 726 C CA . GLY A 1 97 ? -2.592 9.458 0.391 1.00 98.69 97 GLY A CA 1
ATOM 727 C C . GLY A 1 97 ? -1.923 8.854 1.633 1.00 98.69 97 GLY A C 1
ATOM 728 O O . GLY A 1 97 ? -1.270 9.584 2.373 1.00 98.69 97 GLY A O 1
ATOM 729 N N . GLY A 1 98 ? -2.095 7.555 1.899 1.00 98.75 98 GLY A N 1
ATOM 730 C CA . GLY A 1 98 ? -1.479 6.879 3.040 1.00 98.75 98 GLY A CA 1
ATOM 731 C C . GLY A 1 98 ? 0.050 6.880 2.963 1.00 98.75 98 GLY A C 1
ATOM 732 O O . GLY A 1 98 ? 0.638 6.743 1.887 1.00 98.75 98 GLY A O 1
ATOM 733 N N . ASN A 1 99 ? 0.706 7.011 4.113 1.00 98.88 99 ASN A N 1
ATOM 734 C CA . ASN A 1 99 ? 2.156 6.929 4.229 1.00 98.88 99 ASN A CA 1
ATOM 735 C C . ASN A 1 99 ? 2.575 5.527 4.684 1.00 98.88 99 ASN A C 1
ATOM 737 O O . ASN A 1 99 ? 2.424 5.189 5.852 1.00 98.88 99 ASN A O 1
ATOM 741 N N . LEU A 1 100 ? 3.132 4.734 3.772 1.00 98.81 100 LEU A N 1
ATOM 742 C CA . LEU A 1 100 ? 3.687 3.398 4.014 1.00 98.81 100 LEU A CA 1
ATOM 743 C C . LEU A 1 100 ? 5.204 3.369 3.759 1.00 98.81 100 LEU A C 1
ATOM 745 O O . LEU A 1 100 ? 5.766 2.329 3.418 1.00 98.81 100 LEU A O 1
ATOM 749 N N . ASN A 1 101 ? 5.882 4.513 3.903 1.00 98.88 101 ASN A N 1
ATOM 750 C CA . ASN A 1 101 ? 7.324 4.599 3.706 1.00 98.88 101 ASN A CA 1
ATOM 751 C C . ASN A 1 101 ? 8.064 3.609 4.620 1.00 98.88 101 ASN A C 1
ATOM 753 O O . ASN A 1 101 ? 7.859 3.620 5.835 1.00 98.88 101 ASN A O 1
ATOM 757 N N . GLY A 1 102 ? 8.901 2.751 4.035 1.00 98.75 102 GLY A N 1
ATOM 758 C CA . GLY A 1 102 ? 9.658 1.733 4.768 1.00 98.75 102 GLY A CA 1
ATOM 759 C C . GLY A 1 102 ? 8.813 0.623 5.405 1.00 98.75 102 GLY A C 1
ATOM 760 O O . GLY A 1 102 ? 9.328 -0.111 6.242 1.00 98.75 102 GLY A O 1
ATOM 761 N N . ALA A 1 103 ? 7.518 0.512 5.087 1.00 98.81 103 ALA A N 1
ATOM 762 C CA . ALA A 1 103 ? 6.656 -0.512 5.676 1.00 98.81 103 ALA A CA 1
ATOM 763 C C . ALA A 1 103 ? 7.006 -1.925 5.172 1.00 98.81 103 ALA A C 1
ATOM 765 O O . ALA A 1 103 ? 7.393 -2.119 4.018 1.00 98.81 103 ALA A O 1
ATOM 766 N N . TYR A 1 104 ? 6.811 -2.925 6.034 1.00 98.88 104 TYR A N 1
ATOM 767 C CA . TYR A 1 104 ? 7.027 -4.338 5.718 1.00 98.88 104 TYR A CA 1
ATOM 768 C C . TYR A 1 104 ? 5.694 -4.996 5.362 1.00 98.88 104 TYR A C 1
ATOM 770 O O . TYR A 1 104 ? 4.901 -5.282 6.257 1.00 98.88 104 TYR A O 1
ATOM 778 N N . LEU A 1 105 ? 5.431 -5.225 4.077 1.00 98.81 105 LEU A N 1
ATOM 779 C CA . LEU A 1 105 ? 4.149 -5.727 3.569 1.00 98.81 105 LEU A CA 1
ATOM 780 C C . LEU A 1 105 ? 4.251 -7.144 2.996 1.00 98.81 105 LEU A C 1
ATOM 782 O O . LEU A 1 105 ? 3.334 -7.571 2.312 1.00 98.81 105 LEU A O 1
ATOM 786 N N . GLN A 1 106 ? 5.322 -7.897 3.259 1.00 98.75 106 GLN A N 1
ATOM 787 C CA . GLN A 1 106 ? 5.526 -9.195 2.612 1.00 98.75 106 GLN A CA 1
ATOM 788 C C . GLN A 1 106 ? 4.303 -10.112 2.792 1.00 98.75 106 GLN A C 1
ATOM 790 O O . GLN A 1 106 ? 3.830 -10.300 3.920 1.00 98.75 106 GLN A O 1
ATOM 795 N N . ASN A 1 107 ? 3.811 -10.695 1.696 1.00 98.75 107 ASN A N 1
ATOM 796 C CA . ASN A 1 107 ? 2.603 -11.535 1.643 1.00 98.75 107 ASN A CA 1
ATOM 797 C C . ASN A 1 107 ? 1.286 -10.841 2.059 1.00 98.75 107 ASN A C 1
ATOM 799 O O . ASN A 1 107 ? 0.299 -11.522 2.336 1.00 98.75 107 ASN A O 1
ATOM 803 N N . ALA A 1 108 ? 1.242 -9.511 2.166 1.00 98.81 108 ALA A N 1
ATOM 804 C CA . ALA A 1 108 ? 0.005 -8.799 2.476 1.00 98.81 108 ALA A CA 1
ATOM 805 C C . ALA A 1 108 ? -0.993 -8.874 1.309 1.00 98.81 108 ALA A C 1
ATOM 807 O O . ALA A 1 108 ? -0.620 -8.906 0.132 1.00 98.81 108 ALA A O 1
ATOM 808 N N . ASN A 1 109 ? -2.281 -8.841 1.642 1.00 98.94 109 ASN A N 1
ATOM 809 C CA . ASN A 1 109 ? -3.358 -8.779 0.662 1.00 98.94 109 ASN A CA 1
ATOM 810 C C . ASN A 1 109 ? -3.850 -7.335 0.517 1.00 98.94 109 ASN A C 1
ATOM 812 O O . ASN A 1 109 ? -4.452 -6.796 1.439 1.00 98.94 109 ASN A O 1
ATOM 816 N N . LEU A 1 110 ? -3.630 -6.721 -0.642 1.00 98.81 110 LEU A N 1
ATOM 817 C CA . LEU A 1 110 ? -4.124 -5.393 -1.022 1.00 98.81 110 LEU A CA 1
ATOM 818 C C . LEU A 1 110 ? -5.081 -5.478 -2.225 1.00 98.81 110 LEU A C 1
ATOM 820 O O . LEU A 1 110 ? -5.247 -4.509 -2.974 1.00 98.81 110 LEU A O 1
ATOM 824 N N . TYR A 1 111 ? -5.733 -6.632 -2.413 1.00 98.88 111 TYR A N 1
ATOM 825 C CA . TYR A 1 111 ? -6.714 -6.845 -3.470 1.00 98.88 111 TYR A CA 1
ATOM 826 C C . TYR A 1 111 ? -7.759 -5.726 -3.471 1.00 98.88 111 TYR A C 1
ATOM 828 O O . TYR A 1 111 ? -8.412 -5.466 -2.458 1.00 98.88 111 TYR A O 1
ATOM 836 N N . ASN A 1 112 ? -7.940 -5.081 -4.626 1.00 98.75 112 ASN A N 1
ATOM 837 C CA . ASN A 1 112 ? -8.926 -4.021 -4.840 1.00 98.75 112 ASN A CA 1
ATOM 838 C C . ASN A 1 112 ? -8.804 -2.823 -3.865 1.00 98.75 112 ASN A C 1
ATOM 840 O O . ASN A 1 112 ? -9.760 -2.069 -3.683 1.00 98.75 112 ASN A O 1
ATOM 844 N N . ALA A 1 113 ? -7.645 -2.627 -3.227 1.00 98.81 113 ALA A N 1
ATOM 845 C CA . ALA A 1 113 ? -7.417 -1.490 -2.342 1.00 98.81 113 ALA A CA 1
ATOM 846 C C . ALA A 1 113 ? -7.323 -0.171 -3.129 1.00 98.81 113 ALA A C 1
ATOM 848 O O . ALA A 1 113 ? -6.812 -0.112 -4.254 1.00 98.81 113 ALA A O 1
ATOM 849 N N . ASN A 1 114 ? -7.778 0.919 -2.514 1.00 98.81 114 ASN A N 1
ATOM 850 C CA . ASN A 1 114 ? -7.613 2.263 -3.056 1.00 98.81 114 ASN A CA 1
ATOM 851 C C . ASN A 1 114 ? -6.338 2.891 -2.480 1.00 98.81 114 ASN A C 1
ATOM 853 O O . ASN A 1 114 ? -6.320 3.331 -1.334 1.00 98.81 114 ASN A O 1
ATOM 857 N N . LEU A 1 115 ? -5.279 2.927 -3.285 1.00 98.81 115 LEU A N 1
ATOM 858 C CA . LEU A 1 115 ? -3.927 3.354 -2.915 1.00 98.81 115 LEU A CA 1
ATOM 859 C C . LEU A 1 115 ? -3.527 4.655 -3.626 1.00 98.81 115 LEU A C 1
ATOM 861 O O . LEU A 1 115 ? -2.340 4.947 -3.792 1.00 98.81 115 LEU A O 1
ATOM 865 N N . ARG A 1 116 ? -4.503 5.439 -4.098 1.00 98.75 116 ARG A N 1
ATOM 866 C CA . ARG A 1 116 ? -4.223 6.638 -4.894 1.00 98.75 116 ARG A CA 1
ATOM 867 C C . ARG A 1 116 ? -3.362 7.616 -4.099 1.00 98.75 116 ARG A C 1
ATOM 869 O O . ARG A 1 116 ? -3.741 8.027 -3.006 1.00 98.75 116 ARG A O 1
ATOM 876 N N . GLY A 1 117 ? -2.225 8.020 -4.655 1.00 98.69 117 GLY A N 1
ATOM 877 C CA . GLY A 1 117 ? -1.291 8.933 -3.993 1.00 98.69 117 GLY A CA 1
ATOM 878 C C . GLY A 1 117 ? -0.573 8.354 -2.768 1.00 98.69 117 GLY A C 1
ATOM 879 O O . GLY A 1 117 ? 0.076 9.114 -2.056 1.00 98.69 117 GLY A O 1
ATOM 880 N N . ALA A 1 118 ? -0.690 7.051 -2.490 1.00 98.88 118 ALA A N 1
ATOM 881 C CA . ALA A 1 118 ? -0.002 6.431 -1.364 1.00 98.88 118 ALA A CA 1
ATOM 882 C C . ALA A 1 118 ? 1.523 6.422 -1.570 1.00 98.88 118 ALA A C 1
ATOM 884 O O . ALA A 1 118 ? 2.026 6.301 -2.693 1.00 98.88 118 ALA A O 1
ATOM 885 N N . ASN A 1 119 ? 2.264 6.534 -0.470 1.00 98.94 119 ASN A N 1
ATOM 886 C CA . ASN A 1 119 ? 3.721 6.516 -0.466 1.00 98.94 119 ASN A CA 1
ATOM 887 C C . ASN A 1 119 ? 4.248 5.168 0.039 1.00 98.94 119 ASN A C 1
ATOM 889 O O . ASN A 1 119 ? 4.237 4.921 1.239 1.00 98.94 119 ASN A O 1
ATOM 893 N N . PHE A 1 120 ? 4.768 4.343 -0.864 1.00 98.81 120 PHE A N 1
ATOM 894 C CA . PHE A 1 120 ? 5.454 3.076 -0.595 1.00 98.81 120 PHE A CA 1
ATOM 895 C C . PHE A 1 120 ? 6.977 3.187 -0.764 1.00 98.81 120 PHE A C 1
ATOM 897 O O . PHE A 1 120 ? 7.645 2.177 -0.961 1.00 98.81 120 PHE A O 1
ATOM 904 N N . THR A 1 121 ? 7.552 4.395 -0.716 1.00 98.88 121 THR A N 1
ATOM 905 C CA . THR A 1 121 ? 9.009 4.567 -0.868 1.00 98.88 121 THR A CA 1
ATOM 906 C C . THR A 1 121 ? 9.748 3.686 0.148 1.00 98.88 121 THR A C 1
ATOM 908 O O . THR A 1 121 ? 9.387 3.711 1.328 1.00 98.88 121 THR A O 1
ATOM 911 N N . ASN A 1 122 ? 10.764 2.931 -0.274 1.00 98.81 122 ASN A N 1
ATOM 912 C CA . ASN A 1 122 ? 11.524 1.973 0.552 1.00 98.81 122 ASN A CA 1
ATOM 913 C C . ASN A 1 122 ? 10.704 0.825 1.183 1.00 98.81 122 ASN A C 1
ATOM 915 O O . ASN A 1 122 ? 11.201 0.156 2.088 1.00 98.81 122 ASN A O 1
ATOM 919 N N . ALA A 1 123 ? 9.444 0.614 0.796 1.00 98.81 123 ALA A N 1
ATOM 920 C CA . ALA A 1 123 ? 8.630 -0.464 1.356 1.00 98.81 123 ALA A CA 1
ATOM 921 C C . ALA A 1 123 ? 9.025 -1.832 0.774 1.00 98.81 123 ALA A C 1
ATOM 923 O O . ALA A 1 123 ? 9.464 -1.933 -0.373 1.00 98.81 123 ALA A O 1
ATOM 924 N N . ASP A 1 124 ? 8.806 -2.900 1.538 1.00 98.88 124 ASP A N 1
ATOM 925 C CA . ASP A 1 124 ? 8.936 -4.267 1.030 1.00 98.88 124 ASP A CA 1
ATOM 926 C C . ASP A 1 124 ? 7.557 -4.823 0.659 1.00 98.88 124 ASP A C 1
ATOM 928 O O . ASP A 1 124 ? 6.766 -5.174 1.535 1.00 98.88 124 ASP A O 1
ATOM 932 N N . LEU A 1 125 ? 7.284 -4.887 -0.645 1.00 98.75 125 LEU A N 1
ATOM 933 C CA . LEU A 1 125 ? 6.053 -5.388 -1.259 1.00 98.75 125 LEU A CA 1
ATOM 934 C C . LEU A 1 125 ? 6.214 -6.814 -1.815 1.00 98.75 125 LEU A C 1
ATOM 936 O O . LEU A 1 125 ? 5.440 -7.226 -2.686 1.00 98.75 125 LEU A O 1
ATOM 940 N N . SER A 1 126 ? 7.214 -7.569 -1.352 1.00 98.81 126 SER A N 1
ATOM 941 C CA . SER A 1 126 ? 7.456 -8.926 -1.848 1.00 98.81 126 SER A CA 1
ATOM 942 C C . SER A 1 126 ? 6.228 -9.822 -1.663 1.00 98.81 126 SER A C 1
ATOM 944 O O . SER A 1 126 ? 5.642 -9.875 -0.580 1.00 98.81 126 SER A O 1
ATOM 946 N N . ASP A 1 127 ? 5.828 -10.513 -2.729 1.00 98.75 127 ASP A N 1
ATOM 947 C CA . ASP A 1 127 ? 4.685 -11.438 -2.752 1.00 98.75 127 ASP A CA 1
ATOM 948 C C . ASP A 1 127 ? 3.338 -10.813 -2.318 1.00 98.75 127 ASP A C 1
ATOM 950 O O . ASP A 1 127 ? 2.426 -11.504 -1.870 1.00 98.75 127 ASP A O 1
ATOM 954 N N . VAL A 1 128 ? 3.189 -9.489 -2.446 1.00 98.81 128 VAL A N 1
ATOM 955 C CA . VAL A 1 128 ? 1.926 -8.783 -2.174 1.00 98.81 128 VAL A CA 1
ATOM 956 C C . VAL A 1 128 ? 0.924 -8.988 -3.308 1.00 98.81 128 VAL A C 1
ATOM 958 O O . VAL A 1 128 ? 1.273 -8.865 -4.487 1.00 98.81 128 VAL A O 1
ATOM 961 N N . ASP A 1 129 ? -0.350 -9.197 -2.966 1.00 98.88 129 ASP A N 1
ATOM 962 C CA . ASP A 1 129 ? -1.440 -9.146 -3.945 1.00 98.88 129 ASP A CA 1
ATOM 963 C C . ASP A 1 129 ? -1.987 -7.719 -4.100 1.00 98.88 129 ASP A C 1
ATOM 965 O O . ASP A 1 129 ? -2.710 -7.225 -3.240 1.00 98.88 129 ASP A O 1
ATOM 969 N N . LEU A 1 130 ? -1.661 -7.057 -5.213 1.00 98.81 130 LEU A N 1
ATOM 970 C CA . LEU A 1 130 ? -2.195 -5.753 -5.631 1.00 98.81 130 LEU A CA 1
ATOM 971 C C . LEU A 1 130 ? -3.214 -5.895 -6.775 1.00 98.81 130 LEU A C 1
ATOM 973 O O . LEU A 1 130 ? -3.499 -4.928 -7.491 1.00 98.81 130 LEU A O 1
ATOM 977 N N . THR A 1 131 ? -3.778 -7.089 -6.979 1.00 98.81 131 THR A N 1
ATOM 978 C CA . THR A 1 131 ? -4.767 -7.330 -8.033 1.00 98.81 131 THR A CA 1
ATOM 979 C C . THR A 1 131 ? -5.921 -6.330 -7.921 1.00 98.81 131 THR A C 1
ATOM 981 O O . THR A 1 131 ? -6.529 -6.186 -6.862 1.00 98.81 131 THR A O 1
ATOM 984 N N . LYS A 1 132 ? -6.256 -5.651 -9.027 1.00 98.56 132 LYS A N 1
ATOM 985 C CA . LYS A 1 132 ? -7.302 -4.603 -9.112 1.00 98.56 132 LYS A CA 1
ATOM 986 C C . LYS A 1 132 ? -7.093 -3.359 -8.227 1.00 98.56 132 LYS A C 1
ATOM 988 O O . LYS A 1 132 ? -7.985 -2.515 -8.189 1.00 98.56 132 LYS A O 1
ATOM 993 N N . ALA A 1 133 ? -5.961 -3.208 -7.540 1.00 98.69 133 ALA A N 1
ATOM 994 C CA . ALA A 1 133 ? -5.707 -2.022 -6.725 1.00 98.69 133 ALA A CA 1
ATOM 995 C C . ALA A 1 133 ? -5.576 -0.753 -7.591 1.00 98.69 133 ALA A C 1
ATOM 997 O O . ALA A 1 133 ? -5.101 -0.807 -8.730 1.00 98.69 133 ALA A O 1
ATOM 998 N N . ASP A 1 134 ? -5.969 0.404 -7.054 1.00 98.69 134 ASP A N 1
ATOM 999 C CA . ASP A 1 134 ? -5.751 1.704 -7.703 1.00 98.69 134 ASP A CA 1
ATOM 1000 C C . ASP A 1 134 ? -4.524 2.401 -7.108 1.00 98.69 134 ASP A C 1
ATOM 1002 O O . ASP A 1 134 ? -4.607 2.995 -6.037 1.00 98.69 134 ASP A O 1
ATOM 1006 N N . LEU A 1 135 ? -3.398 2.355 -7.820 1.00 98.69 135 LEU A N 1
ATOM 1007 C CA . LEU A 1 135 ? -2.125 2.990 -7.464 1.00 98.69 135 LEU A CA 1
ATOM 1008 C C . LEU A 1 135 ? -1.935 4.338 -8.178 1.00 98.69 135 LEU A C 1
ATOM 1010 O O . LEU A 1 135 ? -0.806 4.819 -8.289 1.00 98.69 135 LEU A O 1
ATOM 1014 N N . THR A 1 136 ? -3.002 4.966 -8.688 1.00 98.50 136 THR A N 1
ATOM 1015 C CA . THR A 1 136 ? -2.883 6.233 -9.426 1.00 98.50 136 THR A CA 1
ATOM 1016 C C . THR A 1 136 ? -2.142 7.284 -8.590 1.00 98.50 136 THR A C 1
ATOM 1018 O O . THR A 1 136 ? -2.545 7.571 -7.464 1.00 98.50 136 THR A O 1
ATOM 1021 N N . ASN A 1 137 ? -1.093 7.900 -9.140 1.00 98.50 137 ASN A N 1
ATOM 1022 C CA . ASN A 1 137 ? -0.194 8.843 -8.452 1.00 98.50 137 ASN A CA 1
ATOM 1023 C C . ASN A 1 137 ? 0.564 8.275 -7.230 1.00 98.50 137 ASN A C 1
ATOM 1025 O O . ASN A 1 137 ? 1.140 9.050 -6.468 1.00 98.50 137 ASN A O 1
ATOM 1029 N N . ALA A 1 138 ? 0.547 6.962 -6.987 1.00 98.75 138 ALA A N 1
ATOM 1030 C CA . ALA A 1 138 ? 1.318 6.362 -5.902 1.00 98.75 138 ALA A CA 1
ATOM 1031 C C . ALA A 1 138 ? 2.827 6.414 -6.193 1.00 98.75 138 ALA A C 1
ATOM 1033 O O . ALA A 1 138 ? 3.259 6.528 -7.345 1.00 98.75 138 ALA A O 1
ATOM 1034 N N . ARG A 1 139 ? 3.634 6.312 -5.136 1.00 98.88 139 ARG A N 1
ATOM 1035 C CA . ARG A 1 139 ? 5.099 6.304 -5.216 1.00 98.88 139 ARG A CA 1
ATOM 1036 C C . ARG A 1 139 ? 5.656 5.001 -4.671 1.00 98.88 139 ARG A C 1
ATOM 1038 O O . ARG A 1 139 ? 5.455 4.718 -3.497 1.00 98.88 139 ARG A O 1
ATOM 1045 N N . LEU A 1 140 ? 6.377 4.254 -5.498 1.00 98.75 140 LEU A N 1
ATOM 1046 C CA . LEU A 1 140 ? 7.039 2.996 -5.147 1.00 98.75 140 LEU A CA 1
ATOM 1047 C C . LEU A 1 140 ? 8.568 3.090 -5.266 1.00 98.75 140 LEU A C 1
ATOM 1049 O O . LEU A 1 140 ? 9.213 2.053 -5.330 1.00 98.75 140 LEU A O 1
ATOM 1053 N N . THR A 1 141 ? 9.148 4.294 -5.321 1.00 98.75 141 THR A N 1
ATOM 1054 C CA . THR A 1 141 ? 10.606 4.513 -5.389 1.00 98.75 141 THR A CA 1
ATOM 1055 C C . THR A 1 141 ? 11.351 3.616 -4.397 1.00 98.75 141 THR A C 1
ATOM 1057 O O . THR A 1 141 ? 11.004 3.588 -3.215 1.00 98.75 141 THR A O 1
ATOM 1060 N N . ASP A 1 142 ? 12.349 2.876 -4.879 1.00 98.69 142 ASP A N 1
ATOM 1061 C CA . ASP A 1 142 ? 13.177 1.963 -4.077 1.00 98.69 142 ASP A CA 1
ATOM 1062 C C . ASP A 1 142 ? 12.399 0.859 -3.325 1.00 98.69 142 ASP A C 1
ATOM 1064 O O . ASP A 1 142 ? 12.938 0.202 -2.434 1.00 98.69 142 ASP A O 1
ATOM 1068 N N . ALA A 1 143 ? 11.127 0.620 -3.665 1.00 98.62 143 ALA A N 1
ATOM 1069 C CA . ALA A 1 143 ? 10.352 -0.467 -3.080 1.00 98.62 143 ALA A CA 1
ATOM 1070 C C . ALA A 1 143 ? 10.761 -1.823 -3.672 1.00 98.62 143 ALA A C 1
ATOM 1072 O O . ALA A 1 143 ? 10.946 -1.975 -4.884 1.00 98.62 143 ALA A O 1
ATOM 1073 N N . VAL A 1 144 ? 10.818 -2.852 -2.830 1.00 98.75 144 VAL A N 1
ATOM 1074 C CA . VAL A 1 144 ? 11.052 -4.228 -3.284 1.00 98.75 144 VAL A CA 1
ATOM 1075 C C . VAL A 1 144 ? 9.730 -4.817 -3.765 1.00 98.75 144 VAL A C 1
ATOM 1077 O O . VAL A 1 144 ? 8.782 -4.889 -2.997 1.00 98.75 144 VAL A O 1
ATOM 1080 N N . THR A 1 145 ? 9.650 -5.244 -5.027 1.00 97.94 145 THR A N 1
ATOM 1081 C CA . THR A 1 145 ? 8.399 -5.724 -5.664 1.00 97.94 145 THR A CA 1
ATOM 1082 C C . THR A 1 145 ? 8.511 -7.146 -6.231 1.00 97.94 145 THR A C 1
ATOM 1084 O O . THR A 1 145 ? 7.813 -7.541 -7.168 1.00 97.94 145 THR A O 1
ATOM 1087 N N . LYS A 1 146 ? 9.429 -7.952 -5.685 1.00 98.31 146 LYS A N 1
ATOM 1088 C CA . LYS A 1 146 ? 9.633 -9.335 -6.130 1.00 98.31 146 LYS A CA 1
ATOM 1089 C C . LYS A 1 146 ? 8.362 -10.154 -5.881 1.00 98.31 146 LYS A C 1
ATOM 1091 O O . LYS A 1 146 ? 7.894 -10.225 -4.755 1.00 98.31 146 LYS A O 1
ATOM 1096 N N . GLY A 1 147 ? 7.814 -10.780 -6.921 1.00 98.25 147 GLY A N 1
ATOM 1097 C CA . GLY A 1 147 ? 6.615 -11.619 -6.791 1.00 98.25 147 GLY A CA 1
ATOM 1098 C C . GLY A 1 147 ? 5.307 -10.849 -6.565 1.00 98.25 147 GLY A C 1
ATOM 1099 O O . GLY A 1 147 ? 4.254 -11.469 -6.459 1.00 98.25 147 GLY A O 1
ATOM 1100 N N . THR A 1 148 ? 5.335 -9.511 -6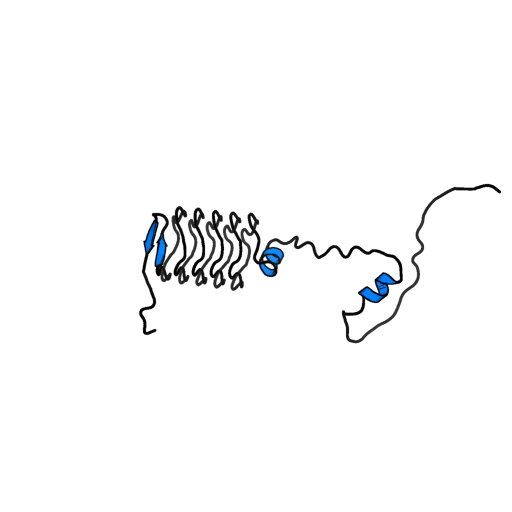.537 1.00 98.31 148 THR A N 1
ATOM 1101 C CA . THR A 1 148 ? 4.125 -8.694 -6.394 1.00 98.31 148 THR A CA 1
ATOM 1102 C C . THR A 1 148 ? 3.170 -8.925 -7.566 1.00 98.31 148 THR A C 1
ATOM 1104 O O . THR A 1 148 ? 3.543 -8.793 -8.735 1.00 98.31 148 THR A O 1
ATOM 1107 N N . ASN A 1 149 ? 1.907 -9.222 -7.270 1.00 98.69 149 ASN A N 1
ATOM 1108 C CA . ASN A 1 149 ? 0.881 -9.429 -8.285 1.00 98.69 149 ASN A CA 1
ATOM 1109 C C . ASN A 1 149 ? 0.148 -8.115 -8.598 1.00 98.69 149 ASN A C 1
ATOM 1111 O O . ASN A 1 149 ? -0.654 -7.634 -7.806 1.00 98.69 149 ASN A O 1
ATOM 1115 N N . LEU A 1 150 ? 0.389 -7.556 -9.786 1.00 97.81 150 LEU A N 1
ATOM 1116 C CA . LEU A 1 150 ? -0.206 -6.296 -10.262 1.00 97.81 150 LEU A CA 1
ATOM 1117 C C . LEU A 1 150 ? -1.329 -6.499 -11.293 1.00 97.81 150 LEU A C 1
ATOM 1119 O O . LEU A 1 150 ? -1.682 -5.577 -12.034 1.00 97.81 150 LEU A O 1
ATOM 1123 N N . ARG A 1 151 ? -1.900 -7.704 -11.395 1.00 98.06 151 ARG A N 1
ATOM 1124 C CA . ARG A 1 151 ? -2.911 -8.003 -12.416 1.00 98.06 151 ARG A CA 1
ATOM 1125 C C . ARG A 1 151 ? -4.113 -7.060 -12.293 1.00 98.06 151 ARG A C 1
ATOM 1127 O O . ARG A 1 151 ? -4.758 -6.976 -11.252 1.00 98.06 151 ARG A O 1
ATOM 1134 N N . ASN A 1 152 ? -4.458 -6.382 -13.386 1.00 97.69 152 ASN A N 1
ATOM 1135 C CA . ASN A 1 152 ? -5.546 -5.396 -13.448 1.00 97.69 152 ASN A CA 1
ATOM 1136 C C . ASN A 1 152 ? -5.391 -4.195 -12.490 1.00 97.69 152 ASN A C 1
ATOM 1138 O O . ASN A 1 152 ? -6.370 -3.484 -12.263 1.00 97.69 152 ASN A O 1
ATOM 1142 N N . ALA A 1 153 ? -4.209 -3.962 -11.914 1.00 98.00 153 ALA A N 1
ATOM 1143 C CA . ALA A 1 153 ? -3.958 -2.769 -11.115 1.00 98.00 153 ALA A CA 1
ATOM 1144 C C . ALA A 1 153 ? -3.963 -1.512 -12.003 1.00 98.00 153 ALA A C 1
ATOM 1146 O O . ALA A 1 153 ? -3.585 -1.555 -13.180 1.00 98.00 153 ALA A O 1
ATOM 1147 N N . LYS A 1 154 ? -4.380 -0.372 -11.447 1.00 98.25 154 LYS A N 1
ATOM 1148 C CA . LYS A 1 154 ? -4.271 0.928 -12.121 1.00 98.25 154 LYS A CA 1
ATOM 1149 C C . LYS A 1 154 ? -2.963 1.586 -11.724 1.00 98.25 154 LYS A C 1
ATOM 1151 O O . LYS A 1 154 ? -2.801 1.950 -10.567 1.00 98.25 154 LYS A O 1
ATOM 1156 N N . LEU A 1 155 ? -2.062 1.764 -12.683 1.00 97.69 155 LEU A N 1
ATOM 1157 C CA . LEU A 1 155 ? -0.724 2.322 -12.471 1.00 97.69 155 LEU A CA 1
ATOM 1158 C C . LEU A 1 155 ? -0.602 3.704 -13.120 1.00 97.69 155 LEU A C 1
ATOM 1160 O O . LEU A 1 155 ? 0.422 4.043 -13.700 1.00 97.69 155 LEU A O 1
ATOM 1164 N N . CYS A 1 156 ? -1.678 4.490 -13.101 1.00 97.31 156 CYS A N 1
ATOM 1165 C CA . CYS A 1 156 ? -1.709 5.772 -13.787 1.00 97.31 156 CYS A CA 1
ATOM 1166 C C . CYS A 1 156 ? -0.866 6.821 -13.050 1.00 97.31 156 CYS A C 1
ATOM 1168 O O . CYS A 1 156 ? -1.164 7.152 -11.904 1.00 97.31 156 CYS A O 1
ATOM 1170 N N . ARG A 1 157 ? 0.138 7.410 -13.706 1.00 97.88 157 ARG A N 1
ATOM 1171 C CA . ARG A 1 157 ? 1.087 8.362 -13.100 1.00 97.88 157 ARG A CA 1
ATOM 1172 C C . ARG A 1 157 ? 1.780 7.805 -11.851 1.00 97.88 157 ARG A C 1
ATOM 1174 O O . ARG A 1 157 ? 2.097 8.553 -10.930 1.00 97.88 157 ARG A O 1
ATOM 1181 N N . THR A 1 158 ? 1.967 6.493 -11.787 1.00 98.50 158 THR A N 1
ATOM 1182 C CA . THR A 1 158 ? 2.609 5.829 -10.652 1.00 98.50 158 THR A CA 1
ATOM 1183 C C . THR A 1 158 ? 4.122 5.885 -10.825 1.00 98.50 158 THR A C 1
ATOM 1185 O O . THR A 1 158 ? 4.623 5.549 -11.896 1.00 98.50 158 THR A O 1
ATOM 1188 N N . ILE A 1 159 ? 4.857 6.289 -9.788 1.00 98.75 159 ILE A N 1
ATOM 1189 C CA . ILE A 1 159 ? 6.326 6.232 -9.797 1.00 98.75 159 ILE A CA 1
ATOM 1190 C C . ILE A 1 159 ? 6.744 4.821 -9.387 1.00 98.75 159 ILE A C 1
ATOM 1192 O O . ILE A 1 159 ? 6.419 4.381 -8.284 1.00 98.75 159 ILE A O 1
ATOM 1196 N N . MET A 1 160 ? 7.434 4.117 -10.275 1.00 98.31 160 MET A N 1
ATOM 1197 C CA . MET A 1 160 ? 7.904 2.745 -10.094 1.00 98.31 160 MET A CA 1
ATOM 1198 C C . MET A 1 160 ? 9.201 2.696 -9.262 1.00 98.31 160 MET A C 1
ATOM 1200 O O . MET A 1 160 ? 9.828 3.738 -9.051 1.00 98.31 160 MET A O 1
ATOM 1204 N N . PRO A 1 161 ? 9.635 1.506 -8.793 1.00 98.50 161 PRO A N 1
ATOM 1205 C CA . PRO A 1 161 ? 10.852 1.371 -7.989 1.00 98.50 161 PRO A CA 1
ATOM 1206 C C . PRO A 1 161 ? 12.126 1.948 -8.606 1.00 98.50 161 PRO A C 1
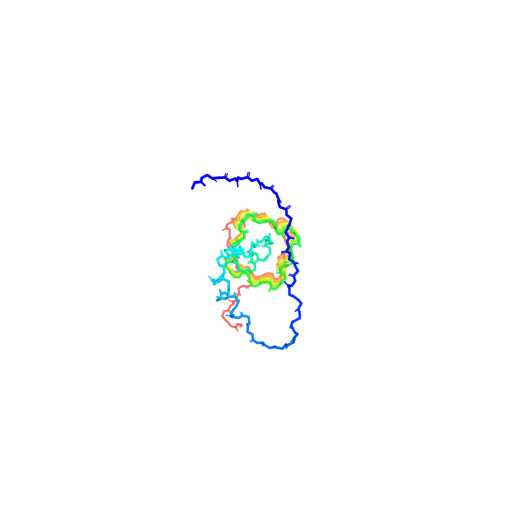ATOM 1208 O O . PRO A 1 161 ? 12.955 2.479 -7.879 1.00 98.50 161 PRO A O 1
ATOM 1211 N N . ASP A 1 162 ? 12.252 1.915 -9.931 1.00 97.94 162 ASP A N 1
ATOM 1212 C CA . ASP A 1 162 ? 13.380 2.463 -10.695 1.00 97.94 162 ASP A CA 1
ATOM 1213 C C . ASP A 1 162 ? 13.239 3.965 -11.024 1.00 97.94 162 ASP A C 1
ATOM 1215 O O . ASP A 1 162 ? 13.964 4.491 -11.868 1.00 97.94 162 ASP A O 1
ATOM 1219 N N . ASN A 1 163 ? 12.296 4.659 -10.378 1.00 97.75 163 ASN A N 1
ATOM 1220 C CA . ASN A 1 163 ? 11.898 6.047 -10.634 1.00 97.75 163 ASN A CA 1
ATOM 1221 C C . ASN A 1 163 ? 11.263 6.320 -12.007 1.00 97.75 163 ASN A C 1
ATOM 1223 O O . ASN A 1 163 ? 10.966 7.478 -12.318 1.00 97.75 163 ASN A O 1
ATOM 1227 N N . SER A 1 164 ? 10.987 5.296 -12.817 1.00 98.19 164 SER A N 1
ATOM 1228 C CA . SER A 1 164 ? 10.193 5.476 -14.032 1.00 98.19 164 SER A CA 1
ATOM 1229 C C . SER A 1 164 ? 8.729 5.788 -13.696 1.00 98.19 164 SER A C 1
ATOM 1231 O O . SER A 1 164 ? 8.213 5.412 -12.642 1.00 98.19 164 SER A O 1
ATOM 1233 N N . ILE A 1 165 ? 8.035 6.495 -14.590 1.00 98.00 165 ILE A N 1
ATOM 1234 C CA . ILE A 1 165 ? 6.595 6.748 -14.452 1.00 98.00 165 ILE A CA 1
ATOM 1235 C C . ILE A 1 165 ? 5.840 5.719 -15.288 1.00 98.00 165 ILE A C 1
ATOM 1237 O O . ILE A 1 165 ? 5.978 5.678 -16.511 1.00 98.00 165 ILE A O 1
ATOM 1241 N N . ASN A 1 166 ? 4.987 4.934 -14.636 1.00 96.75 166 ASN A N 1
ATOM 1242 C CA . ASN A 1 166 ? 4.003 4.094 -15.300 1.00 96.75 166 ASN A CA 1
ATOM 1243 C C . ASN A 1 166 ? 2.707 4.898 -15.526 1.00 96.75 166 ASN A C 1
ATOM 1245 O O . ASN A 1 166 ? 2.339 5.752 -14.721 1.00 96.75 166 ASN A O 1
ATOM 1249 N N . ASN A 1 167 ? 2.038 4.660 -16.655 1.00 95.94 167 ASN A N 1
ATOM 1250 C CA . ASN A 1 167 ? 0.776 5.301 -17.037 1.00 95.94 167 ASN A CA 1
ATOM 1251 C C . ASN A 1 167 ? -0.271 4.284 -17.536 1.00 95.94 167 ASN A C 1
ATOM 1253 O O . ASN A 1 167 ? -1.154 4.617 -18.326 1.00 95.94 167 ASN A O 1
ATOM 1257 N N . GLN A 1 168 ? -0.185 3.027 -17.099 1.00 93.50 168 GLN A N 1
ATOM 1258 C CA . GLN A 1 168 ? -1.143 1.989 -17.475 1.00 93.50 168 GLN A CA 1
ATOM 1259 C C . GLN A 1 168 ? -2.499 2.187 -16.791 1.00 93.50 168 GLN A C 1
ATOM 1261 O O . GLN A 1 168 ? -2.583 2.555 -15.616 1.00 93.50 168 GLN A O 1
ATOM 1266 N N . ASN A 1 169 ? -3.569 1.878 -17.532 1.00 90.94 169 ASN A N 1
ATOM 1267 C CA . ASN A 1 169 ? -4.957 1.929 -17.059 1.00 90.94 169 ASN A CA 1
ATOM 1268 C C . ASN A 1 169 ? -5.360 3.309 -16.502 1.00 90.94 169 ASN A C 1
ATOM 1270 O O . ASN A 1 169 ? -6.156 3.418 -15.565 1.00 90.94 169 ASN A O 1
ATOM 1274 N N . CYS A 1 170 ? -4.791 4.376 -17.072 1.00 91.06 170 CYS A N 1
ATOM 1275 C CA . CYS A 1 170 ? -5.255 5.737 -16.849 1.00 91.06 170 CYS A CA 1
ATOM 1276 C C . CYS A 1 170 ? -6.685 5.906 -17.359 1.00 91.06 170 CYS A C 1
ATOM 1278 O O . CYS A 1 170 ? -7.005 5.460 -18.456 1.00 91.06 170 CYS A O 1
ATOM 1280 N N . ARG A 1 171 ? -7.518 6.629 -16.598 1.00 78.19 171 ARG A N 1
ATOM 1281 C CA . ARG A 1 171 ? -8.770 7.162 -17.143 1.00 78.19 171 ARG A CA 1
ATOM 1282 C C . ARG A 1 171 ? -8.425 8.094 -18.301 1.00 78.19 171 ARG A C 1
ATOM 1284 O O . ARG A 1 171 ? -7.809 9.140 -18.084 1.00 78.19 171 ARG A O 1
ATOM 1291 N N . THR A 1 172 ? -8.817 7.722 -19.509 1.00 65.62 172 THR A N 1
ATOM 1292 C CA . THR A 1 172 ? -9.032 8.685 -20.585 1.00 65.62 172 THR A CA 1
ATOM 1293 C C . THR A 1 172 ? -10.268 9.506 -20.220 1.00 65.62 172 THR A C 1
ATOM 1295 O O . THR A 1 172 ? -11.168 9.000 -19.553 1.00 65.62 172 THR A O 1
ATOM 1298 N N . GLN A 1 173 ? -10.312 10.795 -20.564 1.00 48.25 173 GLN A N 1
ATOM 1299 C CA . GLN A 1 173 ? -11.554 11.561 -20.407 1.00 48.25 173 GLN A CA 1
ATOM 1300 C C . GLN A 1 173 ? -12.649 10.844 -21.217 1.00 48.25 173 GLN A C 1
ATOM 1302 O O . GLN A 1 173 ? -12.524 10.775 -22.436 1.00 48.25 173 GLN A O 1
ATOM 1307 N N . GLY A 1 174 ? -13.656 10.260 -20.555 1.00 54.91 174 GLY A N 1
ATOM 1308 C CA . GLY A 1 174 ? -14.750 9.554 -21.237 1.00 54.91 174 GLY A CA 1
ATOM 1309 C C . GLY A 1 174 ? -15.417 8.378 -20.508 1.00 54.91 174 GLY A C 1
ATOM 1310 O O . GLY A 1 174 ? -16.491 7.991 -20.955 1.00 54.91 174 GLY A O 1
ATOM 1311 N N . ASP A 1 175 ? -14.846 7.851 -19.415 1.00 44.94 175 ASP A N 1
ATOM 1312 C CA . ASP A 1 175 ? -15.425 6.734 -18.630 1.00 44.94 175 ASP A CA 1
ATOM 1313 C C . ASP A 1 175 ? -16.112 7.171 -17.325 1.00 44.94 175 ASP A C 1
ATOM 1315 O O . ASP A 1 175 ? -15.486 7.947 -16.556 1.00 44.94 175 ASP A O 1
#

Sequence (175 aa):
MMFKLAAIASNNYLFVNCWTKSMIEAKFWWVAAIMLGVQTAISAPVLADPIDRLLTTRSCPECNLSNANLDSAALNGANLSQSNLRAANLSNANLIGGNLNGAYLQNANLYNANLRGANFTNADLSDVDLTKADLTNARLTDAVTKGTNLRNAKLCRTIMPDNSINNQNCRTQGD

Radius of gyration: 26.06 Å; chains: 1; bounding box: 48×29×97 Å

Organism: NCBI:txid2716417

InterPro domains:
  IPR001646 Pentapeptide repeat [PF00805] (99-137)
  IPR051082 Pentapeptide repeat and BTB/POZ domain-containing protein [PTHR14136] (62-158)